Protein AF-A0A453CAN0-F1 (afdb_monomer_lite)

Secondary structure (DSSP, 8-state):
-----------------PPPP-------------------------------------PPP---S-----SBTTTB--HHHHHHHHHHHHHHHT---TTSS-TTSPP---HHHHHHHHHHTS--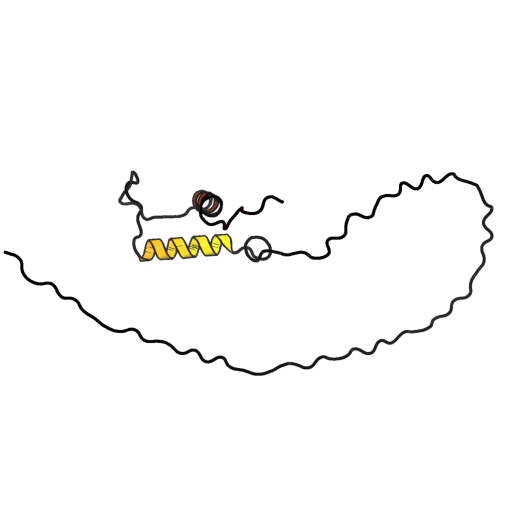SS----

pLDDT: mean 70.19, std 17.02, range [41.94, 97.12]

Structure (mmCIF, N/CA/C/O backbone):
data_AF-A0A453CAN0-F1
#
_entry.id   AF-A0A453CAN0-F1
#
loop_
_atom_site.group_PDB
_atom_site.id
_atom_site.type_symbol
_atom_site.label_atom_id
_atom_site.label_alt_id
_atom_site.label_comp_id
_atom_site.label_asym_id
_atom_site.label_entity_id
_atom_site.label_seq_id
_atom_site.pdbx_PDB_ins_code
_atom_site.Cartn_x
_atom_site.Cartn_y
_atom_site.Cartn_z
_atom_site.occupancy
_atom_site.B_iso_or_equiv
_atom_site.auth_seq_id
_atom_site.auth_comp_id
_atom_site.auth_asym_id
_atom_site.auth_atom_id
_atom_site.pdbx_PDB_model_num
ATOM 1 N N . MET A 1 1 ? -22.502 -20.484 41.494 1.00 46.31 1 MET A N 1
ATOM 2 C CA . MET A 1 1 ? -23.615 -21.061 40.713 1.00 46.31 1 MET A CA 1
ATOM 3 C C . MET A 1 1 ? -23.544 -20.488 39.301 1.00 46.31 1 MET A C 1
ATOM 5 O O . MET A 1 1 ? -23.997 -19.365 39.128 1.00 46.31 1 MET A O 1
ATOM 9 N N . PRO A 1 2 ? -22.909 -21.155 38.320 1.00 57.88 2 PRO A N 1
ATOM 10 C CA . PRO A 1 2 ? -23.068 -20.785 36.915 1.00 57.88 2 PRO A CA 1
ATOM 11 C C . PRO A 1 2 ? -24.320 -21.472 36.345 1.00 57.88 2 PRO A C 1
ATOM 13 O O . PRO A 1 2 ? -24.688 -22.550 36.822 1.00 57.88 2 PRO A O 1
ATOM 16 N N . PRO A 1 3 ? -24.952 -20.899 35.310 1.00 58.44 3 PRO A N 1
ATOM 17 C CA . PRO A 1 3 ? -25.307 -21.789 34.214 1.00 58.44 3 PRO A CA 1
ATOM 18 C C . PRO A 1 3 ? -25.133 -21.203 32.810 1.00 58.44 3 PRO A C 1
ATOM 20 O O . PRO A 1 3 ? -25.443 -20.052 32.530 1.00 58.44 3 PRO A O 1
ATOM 23 N N . MET A 1 4 ? -24.733 -22.144 31.955 1.00 53.97 4 MET A N 1
ATOM 24 C CA . MET A 1 4 ? -25.163 -22.379 30.579 1.00 53.97 4 MET A CA 1
ATOM 25 C C . MET A 1 4 ? -24.788 -21.363 29.503 1.00 53.97 4 MET A C 1
ATOM 27 O O . MET A 1 4 ? -25.321 -20.265 29.396 1.00 53.97 4 MET A O 1
ATOM 31 N N . GLY A 1 5 ? -23.897 -21.837 28.632 1.00 50.12 5 GLY A N 1
ATOM 32 C CA . GLY A 1 5 ? -23.640 -21.240 27.340 1.00 50.12 5 GLY A CA 1
ATOM 33 C C . GLY A 1 5 ? -24.765 -21.477 26.340 1.00 50.12 5 GLY A C 1
ATOM 34 O O . GLY A 1 5 ? -25.645 -22.316 26.525 1.00 50.12 5 GLY A O 1
ATOM 35 N N . MET A 1 6 ? -24.650 -20.761 25.229 1.00 52.56 6 MET A N 1
ATOM 36 C CA . MET A 1 6 ? -25.264 -21.122 23.964 1.00 52.56 6 MET A CA 1
ATOM 37 C C . MET A 1 6 ? -24.187 -21.008 22.890 1.00 52.56 6 MET A C 1
ATOM 39 O O . MET A 1 6 ? -23.681 -19.924 22.610 1.00 52.56 6 MET A O 1
ATOM 43 N N . ALA A 1 7 ? -23.806 -22.154 22.333 1.00 48.72 7 ALA A N 1
ATOM 44 C CA . ALA A 1 7 ? -23.133 -22.221 21.050 1.00 48.72 7 ALA A CA 1
ATOM 45 C C . ALA A 1 7 ? -24.227 -22.216 19.978 1.00 48.72 7 ALA A C 1
ATOM 47 O O . ALA A 1 7 ? -25.085 -23.099 19.981 1.00 48.72 7 ALA A O 1
ATOM 48 N N . SER A 1 8 ? -24.192 -21.232 19.083 1.00 53.41 8 SER A N 1
ATOM 49 C CA . SER A 1 8 ? -25.051 -21.193 17.901 1.00 53.41 8 SER A CA 1
ATOM 50 C C . SER A 1 8 ? -24.191 -21.375 16.659 1.00 53.41 8 SER A C 1
ATOM 52 O O . SER A 1 8 ? -23.476 -20.482 16.214 1.00 53.41 8 SER A O 1
ATOM 54 N N . THR A 1 9 ? -24.259 -22.595 16.146 1.00 53.41 9 THR A N 1
ATOM 55 C CA . THR A 1 9 ? -23.885 -23.046 14.808 1.00 53.41 9 THR A CA 1
ATOM 56 C C . THR A 1 9 ? -24.767 -22.377 13.754 1.00 53.41 9 THR A C 1
ATOM 58 O O . THR A 1 9 ? -25.965 -22.247 14.004 1.00 53.41 9 THR A O 1
ATOM 61 N N . SER A 1 10 ? -24.201 -22.061 12.577 1.00 52.28 10 SER A N 1
ATOM 62 C CA . SER A 1 10 ? -24.827 -21.980 11.227 1.00 52.28 10 SER A CA 1
ATOM 63 C C . SER A 1 10 ? -24.257 -20.794 10.434 1.00 52.28 10 SER A C 1
ATOM 65 O O . SER A 1 10 ? -24.122 -19.719 10.996 1.00 52.28 10 SER A O 1
ATOM 67 N N . LEU A 1 11 ? -23.926 -20.829 9.141 1.00 52.00 11 LEU A N 1
ATOM 68 C CA . LEU A 1 11 ? -23.937 -21.829 8.068 1.00 52.00 11 LEU A CA 1
ATOM 69 C C . LEU A 1 11 ? -22.935 -21.306 7.015 1.00 52.00 11 LEU A C 1
ATOM 71 O O . LEU A 1 11 ? -23.018 -20.148 6.612 1.00 52.00 11 LEU A O 1
ATOM 75 N N . LEU A 1 12 ? -21.995 -22.141 6.569 1.00 47.91 12 LEU A N 1
ATOM 76 C CA . LEU A 1 12 ? -21.130 -21.852 5.421 1.00 47.91 12 LEU A CA 1
ATOM 77 C C . LEU A 1 12 ? -21.938 -22.051 4.132 1.00 47.91 12 LEU A C 1
ATOM 79 O O . LEU A 1 12 ? -22.370 -23.166 3.846 1.00 47.91 12 LEU A O 1
ATOM 83 N N . ALA A 1 13 ? -22.115 -20.989 3.348 1.00 53.72 13 ALA A N 1
ATOM 84 C CA . ALA A 1 13 ? -22.608 -21.071 1.977 1.00 53.72 13 ALA A CA 1
ATOM 85 C C . ALA A 1 13 ? -21.426 -20.895 1.008 1.00 53.72 13 ALA A C 1
ATOM 87 O O . ALA A 1 13 ? -20.817 -19.825 0.998 1.00 53.72 13 ALA A O 1
ATOM 88 N N . PRO A 1 14 ? -21.072 -21.901 0.190 1.00 50.31 14 PRO A N 1
ATOM 89 C CA . PRO A 1 14 ? -20.120 -21.707 -0.892 1.00 50.31 14 PRO A CA 1
ATOM 90 C C . PRO A 1 14 ? -20.845 -21.125 -2.113 1.00 50.31 14 PRO A C 1
ATOM 92 O O . PRO A 1 14 ? -21.661 -21.792 -2.750 1.00 50.31 14 PRO A O 1
ATOM 95 N N . THR A 1 15 ? -20.540 -19.878 -2.465 1.00 53.19 15 THR A N 1
ATOM 96 C CA . THR A 1 15 ? -20.903 -19.306 -3.764 1.00 53.19 15 THR A CA 1
ATOM 97 C C . THR A 1 15 ? -19.965 -19.870 -4.831 1.00 53.19 15 THR A C 1
ATOM 99 O O . THR A 1 15 ? -18.790 -19.525 -4.925 1.00 53.19 15 THR A O 1
ATOM 102 N N . SER A 1 16 ? -20.489 -20.795 -5.633 1.00 51.44 16 SER A N 1
ATOM 103 C CA . SER A 1 16 ? -19.821 -21.310 -6.826 1.00 51.44 16 SER A CA 1
ATOM 104 C C . SER A 1 16 ? -19.846 -20.233 -7.915 1.00 51.44 16 SER A C 1
ATOM 106 O O . SER A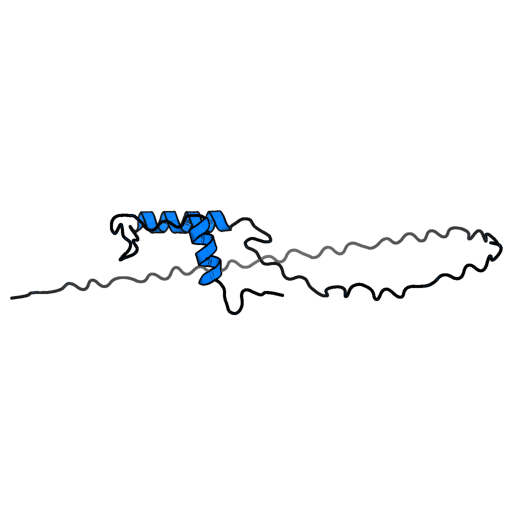 1 16 ? -20.907 -19.920 -8.452 1.00 51.44 16 SER A O 1
ATOM 108 N N . PHE A 1 17 ? -18.691 -19.646 -8.232 1.00 51.75 17 PHE A N 1
ATOM 109 C CA . PHE A 1 17 ? -18.516 -18.829 -9.433 1.00 51.75 17 PHE A CA 1
ATOM 110 C C . PHE A 1 17 ? -17.945 -19.710 -10.548 1.00 51.75 17 PHE A C 1
ATOM 112 O O . PHE A 1 17 ? -16.802 -20.159 -10.485 1.00 51.75 17 PHE A O 1
ATOM 119 N N . ALA A 1 18 ? -18.765 -19.980 -11.563 1.00 55.53 18 ALA A N 1
ATOM 120 C CA . ALA A 1 18 ? -18.344 -20.644 -12.790 1.00 55.53 18 ALA A CA 1
ATOM 121 C C . ALA A 1 18 ? -17.545 -19.668 -13.679 1.00 55.53 18 ALA A C 1
ATOM 123 O O . ALA A 1 18 ? -17.957 -18.512 -13.817 1.00 55.53 18 ALA A O 1
ATOM 124 N N . PRO A 1 19 ? -16.448 -20.093 -14.332 1.00 47.66 19 PRO A N 1
ATOM 125 C CA . PRO A 1 19 ? -15.779 -19.266 -15.323 1.00 47.66 19 PRO A CA 1
ATOM 126 C C . PRO A 1 19 ? -16.512 -19.380 -16.666 1.00 47.66 19 PRO A C 1
ATOM 128 O O . PRO A 1 19 ? -16.671 -20.471 -17.218 1.00 47.66 19 PRO A O 1
ATOM 131 N N . ALA A 1 20 ? -16.950 -18.245 -17.209 1.00 49.38 20 ALA A N 1
ATOM 132 C CA . ALA A 1 20 ? -17.401 -18.155 -18.591 1.00 49.38 20 ALA A CA 1
ATOM 133 C C . ALA A 1 20 ? -16.185 -18.266 -19.527 1.00 49.38 20 ALA A C 1
ATOM 135 O O . ALA A 1 20 ? -15.247 -17.474 -19.451 1.00 49.38 20 ALA A O 1
ATOM 136 N N . ALA A 1 21 ? -16.200 -19.276 -20.392 1.00 48.72 21 ALA A N 1
ATOM 137 C CA . ALA A 1 21 ? -15.249 -19.443 -21.482 1.00 48.72 21 ALA A CA 1
ATOM 138 C C . ALA A 1 21 ? -15.668 -18.625 -22.721 1.00 48.72 21 ALA A C 1
ATOM 140 O O . ALA A 1 21 ? -16.842 -18.296 -22.877 1.00 48.72 21 ALA A O 1
ATOM 141 N N . VAL A 1 22 ? -14.713 -18.475 -23.655 1.00 41.94 22 VAL A N 1
ATOM 142 C CA . VAL A 1 22 ? -14.850 -17.999 -25.056 1.00 41.94 22 VAL A CA 1
ATOM 143 C C . VAL A 1 22 ? -14.768 -16.458 -25.177 1.00 41.94 22 VAL A C 1
ATOM 145 O O . VAL A 1 22 ? -15.453 -15.743 -24.468 1.00 41.94 22 VAL A O 1
ATOM 148 N N . ALA A 1 23 ? -13.919 -15.831 -26.002 1.00 46.38 23 ALA A N 1
ATOM 149 C CA . ALA A 1 23 ? -13.422 -16.199 -27.325 1.00 46.38 23 ALA A CA 1
ATOM 150 C C . ALA A 1 23 ? -11.971 -15.731 -27.565 1.00 46.38 23 ALA A C 1
ATOM 152 O O . ALA A 1 23 ? -11.594 -14.614 -27.216 1.00 46.38 23 ALA A O 1
ATOM 153 N N . ALA A 1 24 ? -11.179 -16.567 -28.238 1.00 48.62 24 ALA A N 1
ATOM 154 C CA . ALA A 1 24 ? -9.883 -16.192 -28.789 1.00 48.62 24 ALA A CA 1
ATOM 155 C C . ALA A 1 24 ? -10.081 -15.389 -30.086 1.00 48.62 24 ALA A C 1
ATOM 157 O O . ALA A 1 24 ? -10.560 -15.921 -31.089 1.00 48.62 24 ALA A O 1
ATOM 158 N N . THR A 1 25 ? -9.709 -14.110 -30.074 1.00 50.09 25 THR A N 1
ATOM 159 C CA . THR A 1 25 ? -9.789 -13.243 -31.256 1.00 50.09 25 THR A CA 1
ATOM 160 C C . THR A 1 25 ? -8.553 -13.416 -32.140 1.00 50.09 25 THR A C 1
ATOM 162 O O . THR A 1 25 ? -7.411 -13.430 -31.680 1.00 50.09 25 THR A O 1
ATOM 165 N N . ALA A 1 26 ? -8.816 -13.580 -33.434 1.00 51.28 26 ALA A N 1
ATOM 166 C CA . ALA A 1 26 ? -7.884 -13.946 -34.489 1.00 51.28 26 ALA A CA 1
ATOM 167 C C . ALA A 1 26 ? -6.678 -12.999 -34.659 1.00 51.28 26 ALA A C 1
ATOM 169 O O . ALA A 1 26 ? -6.801 -11.774 -34.672 1.00 51.28 26 ALA A O 1
ATOM 170 N N . ARG A 1 27 ? -5.505 -13.598 -34.903 1.00 54.09 27 ARG A N 1
ATOM 171 C CA . ARG A 1 27 ? -4.270 -12.919 -35.318 1.00 54.09 27 ARG A CA 1
ATOM 172 C C . ARG A 1 27 ? -4.391 -12.435 -36.767 1.00 54.09 27 ARG A C 1
ATOM 174 O O . ARG A 1 27 ? -4.422 -13.248 -37.687 1.00 54.09 27 ARG A O 1
ATOM 181 N N . ARG A 1 28 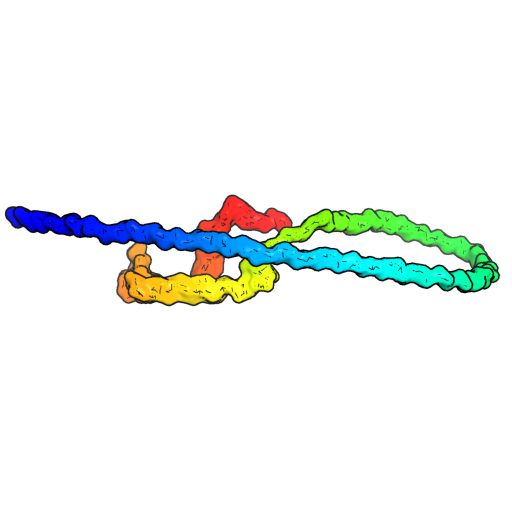? -4.412 -11.119 -36.987 1.00 55.78 28 ARG A N 1
ATOM 182 C CA . ARG A 1 28 ? -4.253 -10.530 -38.326 1.00 55.78 28 ARG A CA 1
ATOM 183 C C . ARG A 1 28 ? -2.768 -10.476 -38.690 1.00 55.78 28 ARG A C 1
ATOM 185 O O . ARG A 1 28 ? -1.995 -9.775 -38.047 1.00 55.78 28 ARG A O 1
ATOM 192 N N . SER A 1 29 ? -2.387 -11.235 -39.714 1.00 55.78 29 SER A N 1
ATOM 193 C CA . SER A 1 29 ? -1.078 -11.139 -40.362 1.00 55.78 29 SER A CA 1
ATOM 194 C C . SER A 1 29 ? -1.042 -9.871 -41.212 1.00 55.78 29 SER A C 1
ATOM 196 O O . SER A 1 29 ? -1.837 -9.721 -42.140 1.00 55.78 29 SER A O 1
ATOM 198 N N . PHE A 1 30 ? -0.154 -8.941 -40.870 1.00 53.47 30 PHE A N 1
ATOM 199 C CA . PHE A 1 30 ? 0.117 -7.769 -41.693 1.00 53.47 30 PHE A CA 1
ATOM 200 C C . PHE A 1 30 ? 1.201 -8.129 -42.708 1.00 53.47 30 PHE A C 1
ATOM 202 O O . PHE A 1 30 ? 2.344 -8.418 -42.356 1.00 53.47 30 PHE A O 1
ATOM 209 N N . PHE A 1 31 ? 0.808 -8.135 -43.978 1.00 54.00 31 PHE A N 1
ATOM 210 C CA . PHE A 1 31 ? 1.689 -8.310 -45.123 1.00 54.00 31 PHE A CA 1
ATOM 211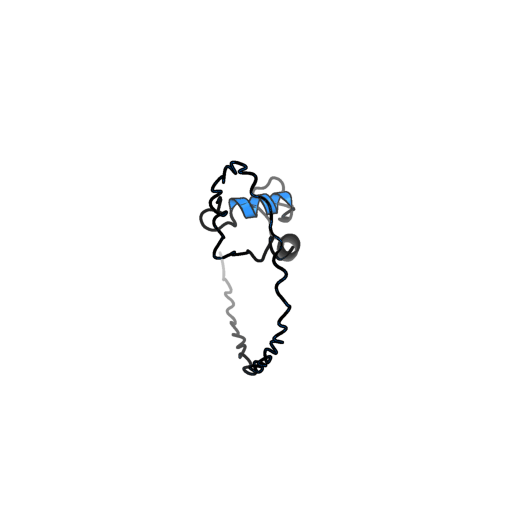 C C . PHE A 1 31 ? 2.775 -7.224 -45.138 1.00 54.00 31 PHE A C 1
ATOM 213 O O . PHE A 1 31 ? 2.485 -6.029 -45.105 1.00 54.00 31 PHE A O 1
ATOM 220 N N . SER A 1 32 ? 4.038 -7.649 -45.191 1.00 55.44 32 SER A N 1
ATOM 221 C CA . SER A 1 32 ? 5.196 -6.766 -45.319 1.00 55.44 32 SER A CA 1
ATOM 222 C C . SER A 1 32 ? 5.400 -6.410 -46.794 1.00 55.44 32 SER A C 1
ATOM 224 O O . SER A 1 32 ? 5.838 -7.243 -47.587 1.00 55.44 32 SER A O 1
ATOM 226 N N . HIS A 1 33 ? 5.070 -5.178 -47.180 1.00 48.16 33 HIS A N 1
ATOM 227 C CA . HIS A 1 33 ? 5.453 -4.630 -48.480 1.00 48.16 33 HIS A CA 1
ATOM 228 C C . HIS A 1 33 ? 6.819 -3.951 -48.359 1.00 48.16 33 HIS A C 1
ATOM 230 O O . HIS A 1 33 ? 6.963 -2.924 -47.700 1.00 48.16 33 HIS A O 1
ATOM 236 N N . ARG A 1 34 ? 7.832 -4.536 -49.004 1.00 58.34 34 ARG A N 1
ATOM 237 C CA . ARG A 1 34 ? 9.191 -3.992 -49.091 1.00 58.34 34 ARG A CA 1
ATOM 238 C C . ARG A 1 34 ? 9.372 -3.338 -50.466 1.00 58.34 34 ARG A C 1
ATOM 240 O O . ARG A 1 34 ? 9.424 -4.073 -51.450 1.00 58.34 34 ARG A O 1
ATOM 247 N N . PRO A 1 35 ? 9.477 -2.004 -50.587 1.00 52.91 35 PRO A N 1
ATOM 248 C CA . PRO A 1 35 ? 9.862 -1.399 -51.852 1.00 52.91 35 PRO A CA 1
ATOM 249 C C . PRO A 1 35 ? 11.383 -1.499 -52.016 1.00 52.91 35 PRO A C 1
ATOM 251 O O . PRO A 1 35 ? 12.154 -1.080 -51.153 1.00 52.91 35 PRO A O 1
ATOM 254 N N . THR A 1 36 ? 11.824 -2.075 -53.131 1.00 60.34 36 THR A N 1
ATOM 255 C CA . THR A 1 36 ? 13.219 -2.044 -53.573 1.00 60.34 36 THR A CA 1
ATOM 256 C C . THR A 1 36 ? 13.461 -0.744 -54.335 1.00 60.34 36 THR A C 1
ATOM 258 O O . THR A 1 36 ? 13.113 -0.646 -55.510 1.00 60.34 36 THR A O 1
ATOM 261 N N . SER A 1 37 ? 14.042 0.263 -53.686 1.00 56.94 37 SER A N 1
ATOM 262 C CA . SER A 1 37 ? 14.558 1.459 -54.360 1.00 56.94 37 SER A CA 1
ATOM 263 C C . SER A 1 37 ? 16.084 1.380 -54.449 1.00 56.94 37 SER A C 1
ATOM 265 O O . SER A 1 37 ? 16.799 1.476 -53.454 1.00 56.94 37 SER A O 1
ATOM 267 N N . SER A 1 38 ? 16.602 1.161 -55.658 1.00 60.94 38 SER A N 1
ATOM 268 C CA . SER A 1 38 ? 18.034 1.229 -55.957 1.00 60.94 38 SER A CA 1
ATOM 269 C C . SER A 1 38 ? 18.416 2.666 -56.318 1.00 60.94 38 SER A C 1
ATOM 271 O O . SER A 1 38 ? 17.989 3.168 -57.358 1.00 60.94 38 SER A O 1
ATOM 273 N N . LEU A 1 39 ? 19.224 3.322 -55.484 1.00 62.03 39 LEU A N 1
ATOM 274 C CA . LEU A 1 39 ? 19.830 4.620 -55.799 1.00 62.03 39 LEU A CA 1
ATOM 275 C C . LEU A 1 39 ? 21.257 4.435 -56.353 1.00 62.03 39 LEU A C 1
ATOM 277 O O . LEU A 1 39 ? 21.945 3.491 -55.954 1.00 62.03 39 LEU A O 1
ATOM 281 N N . PRO A 1 40 ? 21.726 5.313 -57.259 1.00 50.75 40 PRO A N 1
ATOM 282 C CA . PRO A 1 40 ? 23.053 5.209 -57.856 1.00 50.75 40 PRO A CA 1
ATOM 283 C C . PRO A 1 40 ? 24.150 5.615 -56.861 1.00 50.75 40 PRO A C 1
ATOM 285 O O . PRO A 1 40 ? 24.055 6.628 -56.170 1.00 50.75 40 PRO A O 1
ATOM 288 N N . ALA A 1 41 ? 25.222 4.824 -56.809 1.00 59.62 41 ALA A N 1
ATOM 289 C CA . ALA A 1 41 ? 26.368 5.069 -55.942 1.00 59.62 41 ALA A CA 1
ATOM 290 C C . ALA A 1 41 ? 27.314 6.117 -56.554 1.00 59.62 41 ALA A C 1
ATOM 292 O O . ALA A 1 41 ? 28.064 5.829 -57.488 1.00 59.62 41 ALA A O 1
ATOM 293 N N . VAL A 1 42 ? 27.321 7.330 -56.000 1.00 55.47 42 VAL A N 1
ATOM 294 C CA . VAL A 1 42 ? 28.330 8.355 -56.302 1.00 55.47 42 VAL A CA 1
ATOM 295 C C . VAL A 1 42 ? 29.580 8.071 -55.463 1.00 55.47 42 VAL A C 1
ATOM 297 O O . VAL A 1 42 ? 29.549 8.160 -54.237 1.00 55.47 42 VAL A O 1
ATOM 300 N N . ARG A 1 43 ? 30.700 7.714 -56.108 1.00 58.72 43 ARG A N 1
ATOM 301 C CA . ARG A 1 43 ? 31.997 7.563 -55.425 1.00 58.72 43 ARG A CA 1
ATOM 302 C C . ARG A 1 43 ? 32.645 8.930 -55.221 1.00 58.72 43 ARG A C 1
ATOM 304 O O . ARG A 1 43 ? 33.237 9.481 -56.144 1.00 58.72 43 ARG A O 1
ATOM 311 N N . LEU A 1 44 ? 32.601 9.433 -53.992 1.00 56.50 44 LEU A N 1
ATOM 312 C CA . LEU A 1 44 ? 33.435 10.553 -53.560 1.00 56.50 44 LEU A CA 1
ATOM 313 C C . LEU A 1 44 ? 34.815 10.028 -53.146 1.00 56.50 44 LEU A C 1
ATOM 315 O O . LEU A 1 44 ? 34.943 9.179 -52.264 1.00 56.50 44 LEU A O 1
ATOM 319 N N . ARG A 1 45 ? 35.859 10.513 -53.824 1.00 57.56 45 ARG A N 1
ATOM 320 C CA . ARG A 1 45 ? 37.256 10.143 -53.577 1.00 57.56 45 ARG A CA 1
ATOM 321 C C . ARG A 1 45 ? 37.820 11.060 -52.490 1.00 57.56 45 ARG A C 1
ATOM 323 O O . ARG A 1 45 ? 38.268 12.161 -52.787 1.00 57.56 45 ARG A O 1
ATOM 330 N N . LEU A 1 46 ? 37.765 10.616 -51.235 1.00 57.56 46 LEU A N 1
ATOM 331 C CA . LEU A 1 46 ? 38.293 11.371 -50.098 1.00 57.56 46 LEU A CA 1
ATOM 332 C C . LEU A 1 46 ? 39.798 11.108 -49.926 1.00 57.56 46 LEU A C 1
ATOM 334 O O . LEU A 1 46 ? 40.235 9.963 -49.797 1.00 57.56 46 LEU A O 1
ATOM 338 N N . THR A 1 47 ? 40.593 12.176 -49.946 1.00 58.97 47 THR A N 1
ATOM 339 C CA . THR A 1 47 ? 42.030 12.160 -49.648 1.00 58.97 47 THR A CA 1
ATOM 340 C C . THR A 1 47 ? 42.259 11.779 -48.187 1.00 58.97 47 THR A C 1
ATOM 342 O O . THR A 1 47 ? 41.711 12.401 -47.280 1.00 58.97 47 THR A O 1
ATOM 345 N N . ARG A 1 48 ? 43.057 10.730 -47.972 1.00 54.25 48 ARG A N 1
ATOM 346 C CA . ARG A 1 48 ? 43.241 10.048 -46.688 1.00 54.25 48 ARG A CA 1
ATOM 347 C C . ARG A 1 48 ? 44.208 10.826 -45.788 1.00 54.25 48 ARG A C 1
ATOM 349 O O . ARG A 1 48 ? 45.418 10.653 -45.896 1.00 54.25 48 ARG A O 1
ATOM 356 N N . THR A 1 49 ? 43.689 11.668 -44.899 1.00 59.09 49 THR A N 1
ATOM 357 C CA . THR A 1 49 ? 44.445 12.164 -43.743 1.00 59.09 49 THR A CA 1
ATOM 358 C C . THR A 1 49 ? 44.388 11.101 -42.646 1.00 59.09 49 THR A C 1
ATOM 360 O O . THR A 1 49 ? 43.318 10.720 -42.178 1.00 59.09 49 THR A O 1
ATOM 363 N N . SER A 1 50 ? 45.543 10.544 -42.281 1.00 63.09 50 SER A N 1
ATOM 364 C CA . SER A 1 50 ? 45.648 9.532 -41.226 1.00 63.09 50 SER A CA 1
ATOM 365 C C . SER A 1 50 ? 45.522 10.200 -39.856 1.00 63.09 50 SER A C 1
ATOM 367 O O . SER A 1 50 ? 46.526 10.558 -39.246 1.00 63.09 50 SER A O 1
ATOM 369 N N . SER A 1 51 ? 44.296 10.399 -39.373 1.00 63.19 51 SER A N 1
ATOM 370 C CA . SER A 1 51 ? 44.050 10.695 -37.962 1.00 63.19 51 SER A CA 1
ATOM 371 C C . SER A 1 51 ? 44.088 9.389 -37.164 1.00 63.19 51 SER A C 1
ATOM 373 O O . SER A 1 51 ? 43.400 8.418 -37.478 1.00 63.19 51 SER A O 1
ATOM 375 N N . LEU A 1 52 ? 44.932 9.346 -36.133 1.00 59.97 52 LEU A N 1
ATOM 376 C CA . LEU A 1 52 ? 44.936 8.262 -35.155 1.00 59.97 52 LEU A CA 1
ATOM 377 C C . LEU A 1 52 ? 43.668 8.394 -34.304 1.00 59.97 52 LEU A C 1
ATOM 379 O O . LEU A 1 52 ? 43.608 9.197 -33.376 1.00 59.97 52 LEU A O 1
ATOM 383 N N . VAL A 1 53 ? 42.633 7.634 -34.652 1.00 63.38 53 VAL A N 1
ATOM 384 C CA . VAL A 1 53 ? 41.425 7.487 -33.836 1.00 63.38 53 VAL A CA 1
ATOM 385 C C . VAL A 1 53 ? 41.699 6.478 -32.725 1.00 63.38 53 VAL A C 1
ATOM 387 O O . VAL A 1 53 ? 41.768 5.273 -32.960 1.00 63.38 53 VAL A O 1
ATOM 390 N N . ALA A 1 54 ? 41.855 6.968 -31.497 1.00 64.25 54 ALA A N 1
ATOM 391 C CA . ALA A 1 54 ? 41.795 6.121 -30.316 1.00 64.25 54 ALA A CA 1
ATOM 392 C C . ALA A 1 54 ? 40.355 5.602 -30.172 1.00 64.25 54 ALA A C 1
ATOM 394 O O . ALA A 1 54 ? 39.467 6.317 -29.711 1.00 64.25 54 ALA A O 1
ATOM 395 N N . SER A 1 55 ? 40.105 4.364 -30.603 1.00 62.59 55 SER A N 1
ATOM 396 C CA . SER A 1 55 ? 38.863 3.666 -30.271 1.00 62.59 55 SER A CA 1
ATOM 397 C C . SER A 1 55 ? 38.950 3.222 -28.819 1.00 62.59 55 SER A C 1
ATOM 399 O O . SER A 1 55 ? 39.536 2.186 -28.507 1.00 62.59 55 SER A O 1
ATOM 401 N N . ALA A 1 56 ? 38.373 4.013 -27.918 1.00 64.69 56 ALA A N 1
ATOM 402 C CA . ALA A 1 56 ? 37.977 3.488 -26.626 1.00 64.69 56 ALA A CA 1
ATOM 403 C C . ALA A 1 56 ? 36.923 2.410 -26.903 1.00 64.69 56 ALA A C 1
ATOM 405 O O . ALA A 1 56 ? 35.801 2.719 -27.303 1.00 64.69 56 ALA A O 1
ATOM 406 N N . SER A 1 57 ? 37.303 1.141 -26.755 1.00 60.31 57 SER A N 1
ATOM 407 C CA . SER A 1 57 ? 36.357 0.029 -26.763 1.00 60.31 57 SER A CA 1
ATOM 408 C C . SER A 1 57 ? 35.515 0.133 -25.497 1.00 60.31 57 SER A C 1
ATOM 410 O O . SER A 1 57 ? 35.774 -0.547 -24.506 1.00 60.31 57 SER A O 1
ATOM 412 N N . ALA A 1 58 ? 34.528 1.025 -25.509 1.00 65.44 58 ALA A N 1
ATOM 413 C CA . ALA A 1 58 ? 33.443 0.976 -24.557 1.00 65.44 58 ALA A CA 1
ATOM 414 C C . ALA A 1 58 ? 32.725 -0.347 -24.822 1.00 65.44 58 ALA A C 1
ATOM 416 O O . ALA A 1 58 ? 32.045 -0.507 -25.836 1.00 65.44 58 ALA A O 1
ATOM 417 N N . SER A 1 59 ? 32.934 -1.328 -23.946 1.00 66.00 59 SER A N 1
ATOM 418 C CA . SER A 1 59 ? 32.044 -2.480 -23.877 1.00 66.00 59 SER A CA 1
ATOM 419 C C . SER A 1 59 ? 30.616 -1.932 -23.828 1.00 66.00 59 SER A C 1
ATOM 421 O O . SER A 1 59 ? 30.371 -1.054 -22.990 1.00 66.00 59 SER A O 1
ATOM 423 N N . PRO A 1 60 ? 29.705 -2.369 -24.720 1.00 64.75 60 PRO A N 1
ATOM 424 C CA . PRO A 1 60 ? 28.333 -1.892 -24.682 1.00 64.75 60 PRO A CA 1
ATOM 425 C C . PRO A 1 60 ? 27.813 -2.080 -23.253 1.00 64.75 60 PRO A C 1
ATOM 427 O O . PRO A 1 60 ? 28.162 -3.090 -22.622 1.00 64.75 60 PRO A O 1
ATOM 430 N N . PRO A 1 61 ? 27.049 -1.117 -22.702 1.00 67.19 61 PRO A N 1
ATOM 431 C CA . PRO A 1 61 ? 26.395 -1.335 -21.421 1.00 67.19 61 PRO A CA 1
ATOM 432 C C . PRO A 1 61 ? 25.680 -2.675 -21.531 1.00 67.19 61 PRO A C 1
ATOM 434 O O . PRO A 1 61 ? 25.027 -2.930 -22.545 1.00 67.19 61 PRO A O 1
ATOM 437 N N . ARG A 1 62 ? 25.898 -3.564 -20.556 1.00 69.25 62 ARG A N 1
ATOM 438 C CA . ARG A 1 62 ? 25.263 -4.883 -20.549 1.00 69.25 62 ARG A CA 1
ATOM 439 C C . ARG A 1 62 ? 23.767 -4.645 -20.731 1.00 69.25 62 ARG A C 1
ATOM 441 O O . ARG A 1 62 ? 23.140 -4.048 -19.860 1.00 69.25 62 ARG A O 1
ATOM 448 N N . SER A 1 63 ? 23.238 -4.995 -21.899 1.00 79.25 63 SER A N 1
ATOM 449 C CA . SER A 1 63 ? 21.823 -4.833 -22.193 1.00 79.25 63 SER A CA 1
ATOM 450 C C . SER A 1 63 ? 21.076 -5.769 -21.261 1.00 79.25 63 SER A C 1
ATOM 452 O O . SER A 1 63 ? 21.385 -6.957 -21.221 1.00 79.25 63 SER A O 1
ATOM 454 N N . LEU A 1 64 ? 20.150 -5.233 -20.470 1.00 80.38 64 LEU A N 1
ATOM 455 C CA . LEU A 1 64 ? 19.286 -6.066 -19.646 1.00 80.38 64 LEU A CA 1
ATOM 456 C C . LEU A 1 64 ? 18.429 -6.926 -20.578 1.00 80.38 64 LEU A C 1
ATOM 458 O O . LEU A 1 64 ? 17.746 -6.391 -21.450 1.00 80.38 64 LEU A O 1
ATOM 462 N N . ASP A 1 65 ? 18.477 -8.244 -20.399 1.00 87.44 65 ASP A N 1
ATOM 463 C CA . ASP A 1 65 ? 17.710 -9.182 -21.226 1.00 87.44 65 ASP A CA 1
ATOM 464 C C . ASP A 1 65 ? 16.208 -9.130 -20.903 1.00 87.44 65 ASP A C 1
ATOM 466 O O . ASP A 1 65 ? 15.368 -9.425 -21.753 1.00 87.44 65 ASP A O 1
ATOM 470 N N . ALA A 1 66 ? 15.863 -8.736 -19.672 1.00 87.69 66 ALA A N 1
ATOM 471 C CA . ALA A 1 66 ? 14.492 -8.573 -19.210 1.00 87.69 66 ALA A CA 1
ATOM 472 C C . ALA A 1 66 ? 14.382 -7.494 -18.123 1.00 87.69 66 ALA A C 1
ATOM 474 O O . ALA A 1 66 ? 15.321 -7.254 -17.362 1.00 87.69 66 ALA A O 1
ATOM 475 N N . LEU A 1 67 ? 13.198 -6.884 -18.039 1.00 87.44 67 LEU A N 1
ATOM 476 C CA . LEU A 1 67 ? 12.797 -5.967 -16.976 1.00 87.44 67 LEU A CA 1
ATOM 477 C C . LEU A 1 67 ? 11.543 -6.521 -16.306 1.00 87.44 67 LEU A C 1
ATOM 479 O O . LEU A 1 67 ? 10.589 -6.897 -16.987 1.00 87.44 67 LEU A O 1
ATOM 483 N N . ILE A 1 68 ? 11.561 -6.573 -14.979 1.00 87.12 68 ILE A N 1
ATOM 484 C CA . ILE A 1 68 ? 10.420 -6.985 -14.166 1.00 87.12 68 ILE A CA 1
ATOM 485 C C . ILE A 1 68 ? 9.988 -5.755 -13.385 1.00 87.12 68 ILE A C 1
ATOM 487 O O . ILE A 1 68 ? 10.780 -5.190 -12.633 1.00 87.12 68 ILE A O 1
ATOM 491 N N . PHE A 1 69 ? 8.745 -5.344 -13.594 1.00 86.50 69 PHE A N 1
ATOM 492 C CA . PHE A 1 69 ? 8.141 -4.230 -12.883 1.00 86.50 69 PHE A CA 1
ATOM 493 C C . PHE A 1 69 ? 7.165 -4.773 -11.853 1.00 86.50 69 PHE A C 1
ATOM 495 O O . PHE A 1 69 ? 6.396 -5.691 -12.150 1.00 86.50 69 PHE A O 1
ATOM 502 N N . ASP A 1 70 ? 7.204 -4.193 -10.660 1.00 84.62 70 ASP A N 1
ATOM 503 C CA . ASP A 1 70 ? 6.112 -4.358 -9.714 1.00 84.62 70 ASP A CA 1
ATOM 504 C C . ASP A 1 70 ? 4.859 -3.644 -10.241 1.00 84.62 70 ASP A C 1
ATOM 506 O O . ASP A 1 70 ? 4.934 -2.773 -11.112 1.00 84.62 70 ASP A O 1
ATOM 510 N N . CYS A 1 71 ? 3.696 -4.027 -9.734 1.00 88.56 71 CYS A N 1
ATOM 511 C CA . CYS A 1 71 ? 2.447 -3.360 -10.067 1.00 88.56 71 CYS A CA 1
ATOM 512 C C . CYS A 1 71 ? 2.263 -2.114 -9.195 1.00 88.56 71 CYS A C 1
ATOM 514 O O . CYS A 1 71 ? 2.136 -1.005 -9.721 1.00 88.56 71 CYS A O 1
ATOM 516 N N . ASP A 1 72 ? 2.294 -2.295 -7.876 1.00 84.44 72 ASP A N 1
ATOM 517 C CA . ASP A 1 72 ? 2.000 -1.252 -6.895 1.00 84.44 72 ASP A CA 1
ATOM 518 C C . ASP A 1 72 ? 3.226 -0.366 -6.650 1.00 84.44 72 ASP A C 1
ATOM 520 O O . ASP A 1 72 ? 4.347 -0.848 -6.517 1.00 84.44 72 ASP A O 1
ATOM 524 N N . GLY A 1 73 ? 3.032 0.953 -6.659 1.00 82.31 73 GLY A N 1
ATOM 525 C CA . GLY A 1 73 ? 4.106 1.930 -6.448 1.00 82.31 73 GLY A CA 1
ATOM 526 C C . GLY A 1 73 ? 5.092 2.078 -7.619 1.00 82.31 73 GLY A C 1
ATOM 527 O O . GLY A 1 73 ? 5.933 2.974 -7.589 1.00 82.31 73 GLY A O 1
ATOM 528 N N . VAL A 1 74 ? 4.988 1.245 -8.665 1.00 89.50 74 VAL A N 1
ATOM 529 C CA . VAL A 1 74 ? 5.831 1.319 -9.876 1.00 89.50 74 VAL A CA 1
ATOM 530 C C . VAL A 1 74 ? 5.004 1.604 -11.126 1.00 89.50 74 VAL A C 1
ATOM 532 O O . VAL A 1 74 ? 5.312 2.542 -11.859 1.00 89.50 74 VAL A O 1
ATOM 535 N N . ILE A 1 75 ? 3.964 0.809 -11.389 1.00 92.88 75 ILE A N 1
ATOM 536 C CA . ILE A 1 75 ? 3.070 1.023 -12.538 1.00 92.88 75 ILE A CA 1
ATOM 537 C C . ILE A 1 75 ? 1.820 1.801 -12.110 1.00 92.88 75 ILE A C 1
ATOM 539 O O . ILE A 1 75 ? 1.306 2.604 -12.889 1.00 92.88 75 ILE A O 1
ATOM 543 N N . LEU A 1 76 ? 1.327 1.565 -10.892 1.00 92.69 76 LEU A N 1
ATOM 544 C CA . LEU A 1 76 ? 0.094 2.148 -10.364 1.00 92.69 76 LEU A CA 1
ATOM 545 C C . LEU A 1 76 ? 0.323 2.832 -9.012 1.00 92.69 76 LEU A C 1
ATOM 547 O O . LEU A 1 76 ? 0.979 2.286 -8.127 1.00 92.69 76 LEU A O 1
ATOM 551 N N . GLU A 1 77 ? -0.303 3.994 -8.822 1.00 90.00 77 GLU A N 1
ATOM 552 C CA . GLU A 1 77 ? -0.380 4.685 -7.529 1.00 90.00 77 GLU A CA 1
ATOM 553 C C . GLU A 1 77 ? -1.565 4.142 -6.713 1.00 90.00 77 GLU A C 1
ATOM 555 O O . GLU A 1 77 ? -2.666 4.690 -6.727 1.00 90.00 77 GLU A O 1
ATOM 560 N N . SER A 1 78 ? -1.358 3.014 -6.033 1.00 90.56 78 SER A N 1
ATOM 561 C CA . SER A 1 78 ? -2.406 2.299 -5.284 1.00 90.56 78 SER A CA 1
ATOM 562 C C . SER A 1 78 ? -2.255 2.376 -3.759 1.00 90.56 78 SER A C 1
ATOM 564 O O . SER A 1 78 ? -3.219 2.120 -3.037 1.00 90.56 78 SER A O 1
ATOM 566 N N . GLU A 1 79 ? -1.093 2.784 -3.235 1.00 90.56 79 GLU A N 1
ATOM 567 C CA . GLU A 1 79 ? -0.792 2.708 -1.794 1.00 90.56 79 GLU A CA 1
ATOM 568 C C . GLU A 1 79 ? -1.765 3.512 -0.919 1.00 90.56 79 GLU A C 1
ATOM 570 O O . GLU A 1 79 ? -2.205 3.036 0.131 1.00 90.56 79 GLU A O 1
ATOM 575 N N . HIS A 1 80 ? -2.165 4.705 -1.366 1.00 92.12 80 HIS A N 1
ATOM 576 C CA . HIS A 1 80 ? -3.138 5.516 -0.634 1.00 92.12 80 HIS A CA 1
ATOM 577 C C . HIS A 1 80 ? -4.505 4.824 -0.533 1.00 92.12 80 HIS A C 1
ATOM 579 O O . HIS A 1 80 ? -5.145 4.878 0.518 1.00 92.12 80 HIS A O 1
ATOM 585 N N . LEU A 1 81 ? -4.925 4.120 -1.590 1.00 93.88 81 LEU A N 1
ATOM 586 C CA . LEU A 1 81 ? -6.192 3.387 -1.614 1.00 93.88 81 LEU A CA 1
ATOM 587 C C . LEU A 1 81 ? -6.156 2.185 -0.668 1.00 93.88 81 LEU A C 1
ATOM 589 O O . LEU A 1 81 ? -7.138 1.920 0.023 1.00 93.88 81 LEU A O 1
ATOM 593 N N . HIS A 1 82 ? -5.015 1.495 -0.580 1.00 92.69 82 HIS A N 1
ATOM 594 C CA . HIS A 1 82 ? -4.817 0.423 0.397 1.00 92.69 82 HIS 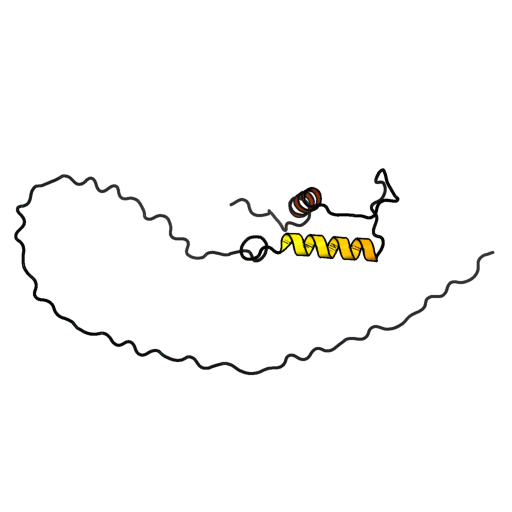A CA 1
ATOM 595 C C . HIS A 1 82 ? -4.954 0.960 1.827 1.00 92.69 82 HIS A C 1
ATOM 597 O O . HIS A 1 82 ? -5.729 0.427 2.622 1.00 92.69 82 HIS A O 1
ATOM 603 N N . ARG A 1 83 ? -4.260 2.063 2.136 1.00 94.31 83 ARG A N 1
ATOM 604 C CA . ARG A 1 83 ? -4.315 2.721 3.449 1.00 94.31 83 ARG A CA 1
ATOM 605 C C . ARG A 1 83 ? -5.729 3.176 3.810 1.00 94.31 83 ARG A C 1
ATOM 607 O O . ARG A 1 83 ? -6.171 2.947 4.934 1.00 94.31 83 ARG A O 1
ATOM 614 N N . GLN A 1 84 ? -6.447 3.780 2.862 1.00 96.56 84 GLN A N 1
ATOM 615 C CA . GLN A 1 84 ? -7.832 4.201 3.061 1.00 96.56 84 GLN A CA 1
ATOM 616 C C . GLN A 1 84 ? -8.733 3.005 3.394 1.00 96.56 84 GLN A C 1
ATOM 618 O O . GLN A 1 84 ? -9.428 3.033 4.405 1.00 96.56 84 GLN A O 1
ATOM 623 N N . ALA A 1 85 ? -8.665 1.930 2.605 1.00 96.56 85 ALA A N 1
ATOM 624 C CA . ALA A 1 85 ? -9.489 0.745 2.823 1.00 96.56 85 ALA A CA 1
ATOM 625 C C . ALA A 1 85 ? -9.241 0.094 4.196 1.00 96.56 85 ALA A C 1
ATOM 627 O O . ALA A 1 85 ? -10.192 -0.324 4.862 1.00 96.56 85 ALA A O 1
ATOM 628 N N . TYR A 1 86 ? -7.983 0.037 4.651 1.00 94.69 86 TYR A N 1
ATOM 629 C CA . TYR A 1 86 ? -7.660 -0.451 5.993 1.00 94.69 86 TYR A CA 1
ATOM 630 C C . TYR A 1 86 ? -8.282 0.417 7.085 1.00 94.69 86 TYR A C 1
ATOM 632 O O . TYR A 1 86 ? -8.941 -0.112 7.978 1.00 94.69 86 TYR A O 1
ATOM 640 N N . ASN A 1 87 ? -8.121 1.737 7.000 1.00 96.19 87 ASN A N 1
ATOM 641 C CA . ASN A 1 87 ? -8.660 2.660 7.996 1.00 96.19 87 ASN A CA 1
ATOM 642 C C . ASN A 1 87 ? -10.192 2.623 8.049 1.00 96.19 87 ASN A C 1
ATOM 644 O O . ASN A 1 87 ? -10.758 2.602 9.142 1.00 96.19 87 ASN A O 1
ATOM 648 N N . ASP A 1 88 ? -10.856 2.539 6.894 1.00 97.12 88 ASP A N 1
ATOM 649 C CA . ASP A 1 88 ? -12.312 2.403 6.814 1.00 97.12 88 ASP A CA 1
ATOM 650 C C . ASP A 1 88 ? -12.780 1.110 7.501 1.00 97.12 88 ASP A C 1
ATOM 652 O O . ASP A 1 88 ? -13.726 1.121 8.294 1.00 97.12 88 ASP A O 1
ATOM 656 N N . ALA A 1 89 ? -12.077 -0.005 7.272 1.00 96.88 89 ALA A N 1
ATOM 657 C CA . ALA A 1 89 ? -12.368 -1.273 7.935 1.00 96.88 89 ALA A CA 1
ATOM 658 C C . ALA A 1 89 ? -12.103 -1.212 9.451 1.00 96.88 89 ALA A C 1
ATOM 660 O O . ALA A 1 89 ? -12.932 -1.664 10.243 1.00 96.88 89 ALA A O 1
ATOM 661 N N . PHE A 1 90 ? -10.981 -0.631 9.881 1.00 94.88 90 PHE A N 1
ATOM 662 C CA . PHE A 1 90 ? -10.649 -0.494 11.302 1.00 94.88 90 PHE A CA 1
ATOM 663 C C . PHE A 1 90 ? -11.667 0.362 12.044 1.00 94.88 90 PHE A C 1
ATOM 665 O O . PHE A 1 90 ? -12.097 -0.018 13.134 1.00 94.88 90 PHE A O 1
ATOM 672 N N . ALA A 1 91 ? -12.094 1.470 11.438 1.00 93.88 91 ALA A N 1
ATOM 673 C CA . ALA A 1 91 ? -13.147 2.314 11.976 1.00 93.88 91 ALA A CA 1
ATOM 674 C C . ALA A 1 91 ? -14.475 1.552 12.072 1.00 93.88 91 ALA A C 1
ATOM 676 O O . ALA A 1 91 ? -15.127 1.593 13.115 1.00 93.88 91 ALA A O 1
ATOM 677 N N . HIS A 1 92 ? -14.845 0.805 11.026 1.00 96.06 92 HIS A N 1
ATOM 678 C CA . HIS A 1 92 ? -16.085 0.030 10.997 1.00 96.06 92 HIS A CA 1
ATOM 679 C C . HIS A 1 92 ? -16.154 -1.030 12.106 1.00 96.06 92 HIS A C 1
ATOM 681 O O . HIS A 1 92 ? -17.187 -1.177 12.756 1.00 96.06 92 HIS A O 1
ATOM 687 N N . PHE A 1 93 ? -15.054 -1.747 12.350 1.00 94.62 93 PHE A N 1
ATOM 688 C CA . PHE A 1 93 ? -14.995 -2.807 13.361 1.00 94.62 93 PHE A CA 1
ATOM 689 C C . PHE A 1 93 ? -14.511 -2.334 14.739 1.00 94.62 93 PHE A C 1
ATOM 691 O O . PHE A 1 93 ? -14.414 -3.144 15.660 1.00 94.62 93 PHE A O 1
ATOM 698 N N . GLY A 1 94 ? -14.207 -1.043 14.904 1.00 92.38 94 GLY A N 1
ATOM 699 C CA . GLY A 1 94 ? -13.710 -0.488 16.164 1.00 92.38 94 GLY A CA 1
ATOM 700 C C . GLY A 1 94 ? -12.379 -1.102 16.607 1.00 92.38 94 GLY A C 1
ATOM 701 O O . GLY A 1 94 ? -12.197 -1.379 17.791 1.00 92.38 94 GLY A O 1
ATOM 702 N N . VAL A 1 95 ? -11.462 -1.353 15.667 1.00 91.88 95 VAL A N 1
ATOM 703 C CA . VAL A 1 95 ? -10.145 -1.944 15.952 1.00 91.88 95 VAL A CA 1
ATOM 704 C C . VAL A 1 95 ? -9.301 -0.969 16.778 1.00 91.88 95 VAL A C 1
ATOM 706 O O . VAL A 1 95 ? -9.236 0.221 16.473 1.00 91.88 95 VAL A O 1
ATOM 709 N N . ARG A 1 96 ? -8.639 -1.471 17.828 1.00 89.75 96 ARG A N 1
ATOM 710 C CA . ARG A 1 96 ? -7.784 -0.695 18.747 1.00 89.75 96 ARG A CA 1
ATOM 711 C C . ARG A 1 96 ? -6.506 -1.467 19.081 1.00 89.75 96 ARG A C 1
ATOM 713 O O . ARG A 1 96 ? -6.508 -2.695 19.026 1.00 89.75 96 ARG A O 1
ATOM 720 N N . CYS A 1 97 ? -5.443 -0.760 19.473 1.00 80.44 97 CYS A N 1
ATOM 721 C CA . CYS A 1 97 ? -4.151 -1.351 19.851 1.00 80.44 97 CYS A CA 1
ATOM 722 C C . CYS A 1 97 ? -3.830 -1.142 21.346 1.00 80.44 97 CYS A C 1
ATOM 724 O O . CYS A 1 97 ? -3.402 -0.057 21.738 1.00 80.44 97 CYS A O 1
ATOM 726 N N . PRO A 1 98 ? -3.973 -2.168 22.199 1.00 79.81 98 PRO A N 1
ATOM 727 C CA . PRO A 1 98 ? -3.457 -2.149 23.571 1.00 79.81 98 PRO A CA 1
ATOM 728 C C . PRO A 1 98 ? -1.930 -2.401 23.613 1.00 79.81 98 PRO A C 1
ATOM 730 O O . PRO A 1 98 ? -1.434 -3.155 22.776 1.00 79.81 98 PRO A O 1
ATOM 733 N N . PRO A 1 99 ? -1.166 -1.864 24.588 1.00 67.81 99 PRO A N 1
ATOM 734 C CA . PRO A 1 99 ? -1.533 -0.912 25.626 1.00 67.81 99 PRO A CA 1
ATOM 735 C C . PRO A 1 99 ? -1.061 0.485 25.194 1.00 67.81 99 PRO A C 1
ATOM 737 O O . PRO A 1 99 ? -0.192 1.078 25.831 1.00 67.81 99 PRO A O 1
ATOM 740 N N . ALA A 1 100 ? -1.529 0.984 24.047 1.00 61.59 100 ALA A N 1
ATOM 741 C CA . ALA A 1 100 ? -1.219 2.357 23.672 1.00 61.59 100 ALA A CA 1
ATOM 742 C C . ALA A 1 100 ? -1.777 3.314 24.741 1.00 61.59 100 ALA A C 1
ATOM 744 O O . ALA A 1 100 ? -2.795 3.015 25.368 1.00 61.59 100 ALA A O 1
ATOM 745 N N . ALA A 1 101 ? -1.099 4.447 24.952 1.00 62.03 101 ALA A N 1
ATOM 746 C CA . ALA A 1 101 ? -1.441 5.444 25.972 1.00 62.03 101 ALA A CA 1
ATOM 747 C C . ALA A 1 101 ? -2.914 5.899 25.920 1.00 62.03 101 ALA A C 1
ATOM 749 O O . ALA A 1 101 ? -3.472 6.261 26.951 1.00 62.03 101 ALA A O 1
ATOM 750 N N . ASP A 1 102 ? -3.550 5.776 24.753 1.00 67.31 102 ASP A N 1
ATOM 751 C CA . ASP A 1 102 ? -4.957 6.074 24.529 1.00 67.31 102 ASP A CA 1
ATOM 752 C C . ASP A 1 102 ? -5.702 4.815 24.061 1.00 67.31 102 ASP A C 1
ATOM 754 O O . ASP A 1 102 ? -5.949 4.607 22.871 1.00 67.31 102 ASP A O 1
ATOM 758 N N . ALA A 1 103 ? -6.078 3.955 25.011 1.00 69.31 103 ALA A N 1
ATOM 759 C CA . ALA A 1 103 ? -6.875 2.752 24.743 1.00 69.31 103 ALA A CA 1
ATOM 760 C C . ALA A 1 103 ? -8.247 3.056 24.099 1.00 69.31 103 ALA A C 1
ATOM 762 O O . ALA A 1 103 ? -8.864 2.155 23.535 1.00 69.31 103 ALA A O 1
ATOM 763 N N . ASP A 1 104 ? -8.695 4.315 24.149 1.00 77.56 104 ASP A N 1
ATOM 764 C CA . ASP A 1 104 ? -9.942 4.809 23.557 1.00 77.56 104 ASP A 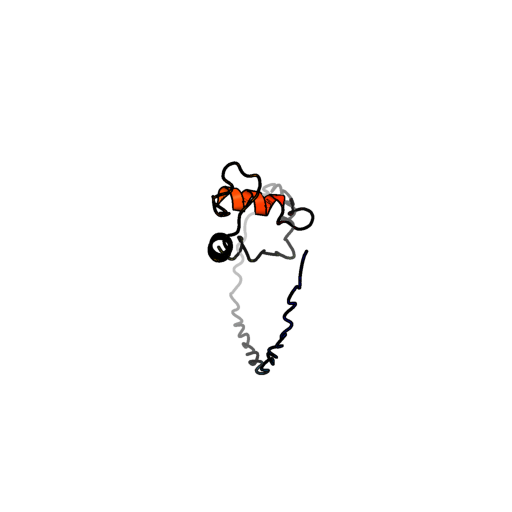CA 1
ATOM 765 C C . ASP A 1 104 ? -9.779 5.415 22.153 1.00 77.56 104 ASP A C 1
ATOM 767 O O . ASP A 1 104 ? -10.776 5.807 21.534 1.00 77.56 104 ASP A O 1
ATOM 771 N N . THR A 1 105 ? -8.576 5.412 21.573 1.00 82.69 105 THR A N 1
ATOM 772 C CA . THR A 1 105 ? -8.350 5.888 20.198 1.00 82.69 105 THR A CA 1
ATOM 773 C C . THR A 1 105 ? -8.452 4.731 19.193 1.00 82.69 105 THR A C 1
ATOM 775 O O . THR A 1 105 ? -7.868 3.667 19.421 1.00 82.69 105 THR A O 1
ATOM 778 N N . PRO A 1 106 ? -9.250 4.855 18.111 1.00 86.31 106 PRO A N 1
ATOM 779 C CA . PRO A 1 106 ? -9.299 3.843 17.056 1.00 86.31 106 PRO A CA 1
ATOM 780 C C . PRO A 1 106 ? -7.937 3.694 16.375 1.00 86.31 106 PRO A C 1
ATOM 782 O O . PRO A 1 106 ? -7.217 4.678 16.206 1.00 86.31 106 PRO A O 1
ATOM 785 N N . LEU A 1 107 ? -7.585 2.476 15.964 1.00 91.12 107 LEU A N 1
ATOM 786 C CA . LEU A 1 107 ? -6.384 2.254 15.168 1.00 91.12 107 LEU A CA 1
ATOM 787 C C . LEU A 1 107 ? -6.520 3.000 13.840 1.00 91.12 107 LEU A C 1
ATOM 789 O O . LEU A 1 107 ? -7.448 2.751 13.072 1.00 91.12 107 LEU A O 1
ATOM 793 N N . TYR A 1 108 ? -5.569 3.886 13.574 1.00 92.81 108 TYR A N 1
ATOM 794 C CA . TYR A 1 108 ? -5.493 4.636 12.333 1.00 92.81 108 TYR A CA 1
ATOM 795 C C . TYR A 1 108 ? -4.071 4.573 11.795 1.00 92.81 108 TYR A C 1
ATOM 797 O O . TYR A 1 108 ? -3.110 4.897 12.494 1.00 92.81 108 TYR A O 1
ATOM 805 N N . TRP A 1 109 ? -3.937 4.139 10.549 1.00 93.62 109 TRP A N 1
ATOM 806 C CA . TRP A 1 109 ? -2.680 4.157 9.823 1.00 93.62 109 TRP A CA 1
ATOM 807 C C . TRP A 1 109 ? -2.592 5.460 9.041 1.00 93.62 109 TRP A C 1
ATOM 809 O O . TRP A 1 109 ? -3.171 5.615 7.959 1.00 93.62 109 TRP A O 1
ATOM 819 N N . ASP A 1 110 ? -1.872 6.423 9.611 1.00 94.06 110 ASP A N 1
ATOM 820 C CA . ASP A 1 110 ? -1.425 7.580 8.849 1.00 94.06 110 ASP A CA 1
ATOM 821 C C . ASP A 1 110 ? -0.367 7.168 7.810 1.00 94.06 110 ASP A C 1
ATOM 823 O O . ASP A 1 110 ? 0.039 6.009 7.718 1.00 94.06 110 ASP A O 1
ATOM 827 N N . GLU A 1 111 ? 0.022 8.107 6.955 1.00 92.31 111 GLU A N 1
ATOM 828 C CA . GLU A 1 111 ? 0.940 7.817 5.854 1.00 92.31 111 GLU A CA 1
ATOM 829 C C . GLU A 1 111 ? 2.325 7.388 6.338 1.00 92.31 111 GLU A C 1
ATOM 831 O O . GLU A 1 111 ? 2.868 6.413 5.829 1.00 92.31 111 GLU A O 1
ATOM 836 N N . ALA A 1 112 ? 2.862 8.063 7.356 1.00 91.88 112 ALA A N 1
ATOM 837 C CA . ALA A 1 112 ? 4.191 7.779 7.885 1.00 91.88 112 ALA A CA 1
ATOM 838 C C . ALA A 1 112 ? 4.234 6.425 8.609 1.00 91.88 112 ALA A C 1
ATOM 840 O O . ALA A 1 112 ? 5.188 5.664 8.465 1.00 91.88 112 ALA A O 1
ATOM 841 N N . PHE A 1 113 ? 3.188 6.107 9.367 1.00 90.38 113 PHE A N 1
ATOM 842 C CA . PHE A 1 113 ? 3.044 4.839 10.062 1.00 90.38 113 PHE A CA 1
ATOM 843 C C . PHE A 1 113 ? 2.836 3.686 9.082 1.00 90.38 113 PHE A C 1
ATOM 845 O O . PHE A 1 113 ? 3.454 2.633 9.236 1.00 90.38 113 PHE A O 1
ATOM 852 N N . TYR A 1 114 ? 1.996 3.880 8.061 1.00 90.31 114 TYR A N 1
ATOM 853 C CA . TYR A 1 114 ? 1.800 2.886 7.010 1.00 90.31 114 TYR A CA 1
ATOM 854 C C . TYR A 1 114 ? 3.096 2.637 6.232 1.00 90.31 114 TYR A C 1
ATOM 856 O O . TYR A 1 114 ? 3.447 1.475 6.028 1.00 90.31 114 TYR A O 1
ATOM 864 N N . ASP A 1 115 ? 3.839 3.696 5.884 1.00 87.81 115 ASP A N 1
ATOM 865 C CA . ASP A 1 115 ? 5.137 3.585 5.215 1.00 87.81 115 ASP A CA 1
ATOM 866 C C . ASP A 1 115 ? 6.156 2.804 6.060 1.00 87.81 115 ASP A C 1
ATOM 868 O O . ASP A 1 115 ? 6.816 1.872 5.595 1.00 87.81 115 ASP A O 1
ATOM 872 N N . ASP A 1 116 ? 6.243 3.105 7.351 1.00 87.62 116 ASP A N 1
ATOM 873 C CA . ASP A 1 116 ? 7.131 2.380 8.250 1.00 87.62 116 ASP A CA 1
ATOM 874 C C . ASP A 1 116 ? 6.746 0.893 8.366 1.00 87.62 116 ASP A C 1
ATOM 876 O O . ASP A 1 116 ? 7.592 -0.000 8.251 1.00 87.62 116 ASP A O 1
ATOM 880 N N . LEU A 1 117 ? 5.451 0.604 8.519 1.00 86.25 117 LEU A N 1
ATOM 881 C CA . LEU A 1 117 ? 4.923 -0.751 8.658 1.00 86.25 117 LEU A CA 1
ATOM 882 C C . LEU A 1 117 ? 5.138 -1.592 7.390 1.00 86.25 117 LEU A C 1
ATOM 884 O O . LEU A 1 117 ? 5.595 -2.738 7.482 1.00 86.25 117 LEU A O 1
ATOM 888 N N . GLN A 1 118 ? 4.863 -1.037 6.205 1.00 81.88 118 GLN A N 1
ATOM 889 C CA . GLN A 1 118 ? 5.060 -1.738 4.928 1.00 81.88 118 GLN A CA 1
ATOM 890 C C . GLN A 1 118 ? 6.539 -2.018 4.636 1.00 81.88 118 GLN A C 1
ATOM 892 O O . GLN A 1 118 ? 6.882 -2.971 3.928 1.00 81.88 118 GLN A O 1
ATOM 897 N N . ASN A 1 119 ? 7.437 -1.200 5.185 1.00 80.00 119 ASN A N 1
ATOM 898 C CA . ASN A 1 119 ? 8.878 -1.374 5.053 1.00 80.00 119 ASN A CA 1
ATOM 899 C C . ASN A 1 119 ? 9.468 -2.323 6.106 1.00 80.00 119 ASN A C 1
ATOM 901 O O . ASN A 1 119 ? 10.479 -2.969 5.829 1.00 80.00 119 ASN A O 1
ATOM 905 N N . ARG A 1 120 ? 8.842 -2.449 7.284 1.00 80.81 120 ARG A N 1
ATOM 906 C CA . ARG A 1 120 ? 9.335 -3.291 8.388 1.00 80.81 120 ARG A CA 1
ATOM 907 C C . ARG A 1 120 ? 8.711 -4.682 8.457 1.00 80.81 120 ARG A C 1
ATOM 909 O O . ARG A 1 120 ? 9.405 -5.622 8.831 1.00 80.81 120 ARG A O 1
ATOM 916 N N . ILE A 1 121 ? 7.419 -4.812 8.148 1.00 78.25 121 ILE A N 1
ATOM 917 C CA . ILE A 1 121 ? 6.630 -6.030 8.423 1.00 78.25 121 ILE A CA 1
ATOM 918 C C . ILE A 1 121 ? 6.037 -6.635 7.142 1.00 78.25 121 ILE A C 1
ATOM 920 O O . ILE A 1 121 ? 5.968 -7.855 7.022 1.00 78.25 121 ILE A O 1
ATOM 924 N N . GLY A 1 122 ? 5.641 -5.805 6.173 1.00 64.19 122 GLY A N 1
ATOM 925 C CA . GLY A 1 122 ? 4.940 -6.249 4.956 1.00 64.19 122 GLY A CA 1
ATOM 926 C C . GLY A 1 122 ? 5.823 -6.792 3.824 1.00 64.19 122 GLY A C 1
ATOM 927 O O . GLY A 1 122 ? 5.303 -7.308 2.838 1.00 64.19 122 GLY A O 1
ATOM 928 N N . GLY A 1 123 ? 7.150 -6.688 3.931 1.00 63.84 123 GLY A N 1
ATOM 929 C CA . GLY A 1 123 ? 8.069 -7.141 2.887 1.00 63.84 123 GLY A CA 1
ATOM 930 C C . GLY A 1 123 ? 8.413 -8.624 3.018 1.00 63.84 123 GLY A C 1
ATOM 931 O O . GLY A 1 123 ? 9.000 -9.038 4.017 1.00 63.84 123 GLY A O 1
ATOM 932 N N . GLY A 1 124 ? 8.126 -9.426 1.989 1.00 63.19 124 GLY A N 1
ATOM 933 C CA . GLY A 1 124 ? 8.726 -10.758 1.854 1.00 63.19 124 GLY A CA 1
ATOM 934 C C . GLY A 1 124 ? 10.265 -10.707 1.901 1.00 63.19 124 GLY A C 1
ATOM 935 O O . GLY A 1 124 ? 10.851 -9.633 1.757 1.00 63.19 124 GLY A O 1
ATOM 936 N N . LYS A 1 125 ? 10.901 -11.877 2.128 1.00 45.75 125 LYS A N 1
ATOM 937 C CA . LYS A 1 125 ? 12.361 -12.121 2.265 1.00 45.75 125 LYS A CA 1
ATOM 938 C C . LYS A 1 125 ? 13.166 -10.991 1.587 1.00 45.75 125 LYS A C 1
ATOM 940 O O . LYS A 1 125 ? 13.023 -10.874 0.382 1.00 45.75 125 LYS A O 1
ATOM 945 N N . PRO A 1 126 ? 14.087 -10.272 2.253 1.00 57.12 126 PRO A N 1
ATOM 946 C CA . PRO A 1 126 ? 14.898 -9.255 1.574 1.00 57.12 126 PRO A CA 1
ATOM 947 C C . PRO A 1 126 ? 14.164 -8.366 0.552 1.00 57.12 126 PRO A C 1
ATOM 949 O O . PRO A 1 126 ? 14.309 -8.584 -0.643 1.00 57.12 126 PRO A O 1
ATOM 952 N N . LYS A 1 127 ? 13.397 -7.360 1.004 1.00 62.75 127 LYS A N 1
ATOM 953 C CA . LYS A 1 127 ? 12.864 -6.269 0.158 1.00 62.75 127 LYS A CA 1
ATOM 954 C C . LYS A 1 127 ? 14.031 -5.733 -0.696 1.00 62.75 127 LYS A C 1
ATOM 956 O O . LYS A 1 127 ? 14.937 -5.097 -0.159 1.00 62.75 127 LYS A O 1
ATOM 961 N N . MET A 1 128 ? 14.130 -6.197 -1.947 1.00 58.00 128 MET A N 1
ATOM 962 C CA . MET A 1 128 ? 15.423 -6.419 -2.611 1.00 58.00 128 MET A CA 1
ATOM 963 C C . MET A 1 128 ? 16.217 -5.128 -2.785 1.00 58.00 128 MET A C 1
ATOM 965 O O . MET A 1 128 ? 15.833 -4.249 -3.549 1.00 58.00 128 MET A O 1
ATOM 969 N N . ARG A 1 129 ? 17.363 -5.051 -2.103 1.00 56.53 129 ARG A N 1
ATOM 970 C CA . ARG A 1 129 ? 18.432 -4.109 -2.430 1.00 56.53 129 ARG A CA 1
ATOM 971 C C . ARG A 1 129 ? 19.310 -4.768 -3.487 1.00 56.53 129 ARG A C 1
ATOM 973 O O . ARG A 1 129 ? 20.103 -5.647 -3.156 1.00 56.53 129 ARG A O 1
ATOM 980 N N . TRP A 1 130 ? 19.137 -4.362 -4.730 1.00 55.50 130 TRP A N 1
ATOM 981 C CA . TRP A 1 130 ? 20.015 -4.666 -5.853 1.00 55.50 130 TRP A CA 1
ATOM 982 C C . TRP A 1 130 ? 20.263 -3.391 -6.651 1.00 55.50 130 TRP A C 1
ATOM 984 O O . TRP A 1 130 ? 19.339 -2.547 -6.696 1.00 55.50 130 TRP A O 1
#

Foldseek 3Di:
DDDDDDDDDDDDDDDDDDDDDDDDDDDDDDDDDDDDDDDDDDDDDDDDDDDPDDPPPPPPDPDDPDDDADVDPTVDPCLVVVLVVVQVVQVVVQDADPPPVCRPDTDHQDPVNSVVCCVPPVDDDPPDDD

Sequence (130 aa):
MPPMGMASTSLLAPTSFAPAAVAATARRSFFSHRPTSSLPAVRLRLTRTSSLVASASASPPRSLDALIFDCDGVILESEHLHRQAYNDAFAHFGVRCPPAADADTPLYWDEAFYDDLQNRIGGGKPKMRW

Organism: Aegilops tauschii subsp. strangulata (NCBI:txid200361)

InterPro domains:
  IPR023198 Phosphoglycolate phosphatase-like, domain 2 [G3DSA:1.10.150.240] (77-130)
  IPR036412 HAD-like superfamily [SSF56784] (58-104)
  IPR044999 Protein CbbY-like [PTHR42896] (32-130)

Radius of gyration: 33.06 Å; chains: 1; bounding box: 71×35×99 Å